Protein AF-A0A1J5P4X1-F1 (afdb_monomer)

InterPro domains:
  IPR056644 Domain of unknown function DUF7742 [PF24891] (3-69)

Foldseek 3Di:
DPDPLLVLLLVLLVLLCVQCVVCVVPVAGDPQSGRSDSVSSVVVVDDDDPDDPVDPVVVVSVVSNVVSVVVVCVVPVPPPVPPVVPD

Radius of gyration: 15.04 Å; Cα contacts (8 Å, |Δi|>4): 72; chains: 1; bounding box: 42×30×35 Å

Seco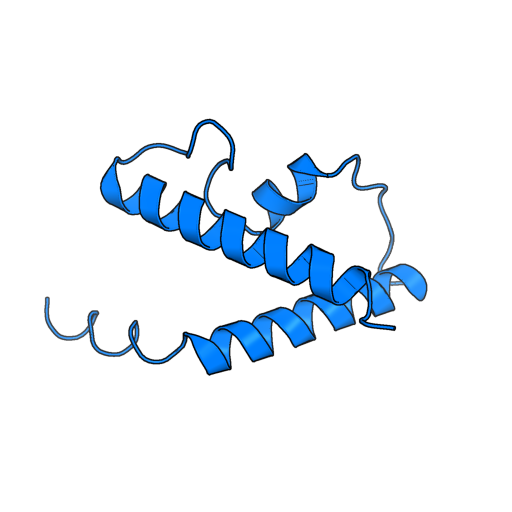ndary structure (DSSP, 8-state):
---HHHHHHHHHHHHHHHHHHHHHHHSS-BTTTBTS-HHHHHHTTS------TT-HHHHHHHHHHHHHHHHHHHHH-SSSTTTTT--

Sequence (87 aa):
MPDVRATAVWHMLENADVADRYRKRLGRPHPRLGNGSLMSAARHGGDLHGSFLSDLEYLRSVDVVIQMLIKWRIRFGTSDANTAAAR

pLDDT: mean 81.73, std 17.61, range [36.75, 95.94]

Structure (mmCIF, N/CA/C/O backbone):
data_AF-A0A1J5P4X1-F1
#
_entry.id   AF-A0A1J5P4X1-F1
#
loop_
_atom_site.group_PDB
_atom_site.id
_atom_site.type_symbol
_atom_site.label_atom_id
_atom_site.label_alt_id
_atom_site.label_comp_id
_atom_site.label_asym_id
_atom_site.label_entity_id
_atom_site.label_seq_id
_atom_site.pdbx_PDB_ins_code
_atom_site.Cartn_x
_atom_site.Cartn_y
_atom_site.Cartn_z
_atom_site.occupancy
_atom_site.B_iso_or_equiv
_atom_site.auth_seq_id
_atom_site.auth_comp_id
_atom_site.auth_asym_id
_atom_site.auth_atom_id
_atom_site.pdbx_PDB_model_num
ATOM 1 N N . MET A 1 1 ? 4.097 -16.953 -13.620 1.00 42.16 1 MET A N 1
ATOM 2 C CA . MET A 1 1 ? 4.124 -16.812 -12.148 1.00 42.16 1 MET A CA 1
ATOM 3 C C . MET A 1 1 ? 3.405 -15.527 -11.776 1.00 42.16 1 MET A C 1
ATOM 5 O O . MET A 1 1 ? 3.473 -14.608 -12.587 1.00 42.16 1 MET A O 1
ATOM 9 N N . PRO A 1 2 ? 2.696 -15.450 -10.636 1.00 57.56 2 PRO A N 1
ATOM 10 C CA . PRO A 1 2 ? 2.162 -14.181 -10.146 1.00 57.56 2 PRO A CA 1
ATOM 11 C C . PRO A 1 2 ? 3.288 -13.148 -10.052 1.00 57.56 2 PRO A C 1
ATOM 13 O O . PRO A 1 2 ? 4.403 -13.496 -9.663 1.00 57.56 2 PRO A O 1
ATOM 16 N N . ASP A 1 3 ? 3.013 -11.902 -10.431 1.00 82.75 3 ASP A N 1
ATOM 17 C CA . ASP A 1 3 ? 3.992 -10.823 -10.322 1.00 82.75 3 ASP A CA 1
ATOM 18 C C . ASP A 1 3 ? 4.322 -10.584 -8.836 1.00 82.75 3 ASP A C 1
ATOM 20 O O . ASP A 1 3 ? 3.459 -10.218 -8.026 1.00 82.75 3 ASP A O 1
ATOM 24 N N . VAL A 1 4 ? 5.581 -10.836 -8.466 1.00 86.50 4 VAL A N 1
ATOM 25 C CA . VAL A 1 4 ? 6.093 -10.690 -7.096 1.00 86.50 4 VAL A CA 1
ATOM 26 C C . VAL A 1 4 ? 5.903 -9.255 -6.599 1.00 86.50 4 VAL A C 1
ATOM 28 O O . VAL A 1 4 ? 5.562 -9.057 -5.431 1.00 86.50 4 VAL A O 1
ATOM 31 N N . ARG A 1 5 ? 6.036 -8.253 -7.483 1.00 88.44 5 ARG A N 1
ATOM 32 C CA . ARG A 1 5 ? 5.835 -6.841 -7.127 1.00 88.44 5 ARG A CA 1
ATOM 33 C C . ARG A 1 5 ? 4.375 -6.573 -6.786 1.00 88.44 5 ARG A C 1
ATOM 35 O O . ARG A 1 5 ? 4.093 -5.969 -5.756 1.00 88.44 5 ARG A O 1
ATOM 42 N N . ALA A 1 6 ? 3.446 -7.075 -7.598 1.00 91.62 6 ALA A N 1
ATOM 43 C CA . ALA A 1 6 ? 2.016 -6.906 -7.348 1.00 91.62 6 ALA A CA 1
ATOM 44 C C . ALA A 1 6 ? 1.595 -7.528 -6.006 1.00 91.62 6 ALA A C 1
ATOM 46 O O . ALA A 1 6 ? 0.849 -6.915 -5.243 1.00 91.62 6 ALA A O 1
ATOM 47 N N . THR A 1 7 ? 2.128 -8.711 -5.687 1.00 92.00 7 THR A N 1
ATOM 48 C CA . THR A 1 7 ? 1.864 -9.393 -4.409 1.00 92.00 7 THR A CA 1
ATOM 49 C C . THR A 1 7 ? 2.403 -8.589 -3.223 1.00 92.00 7 THR A C 1
ATOM 51 O O . THR A 1 7 ? 1.699 -8.394 -2.234 1.00 92.00 7 THR A O 1
ATOM 54 N N . ALA A 1 8 ? 3.627 -8.060 -3.332 1.00 91.31 8 ALA A N 1
ATOM 55 C CA . ALA A 1 8 ? 4.216 -7.223 -2.290 1.00 91.31 8 ALA A CA 1
ATO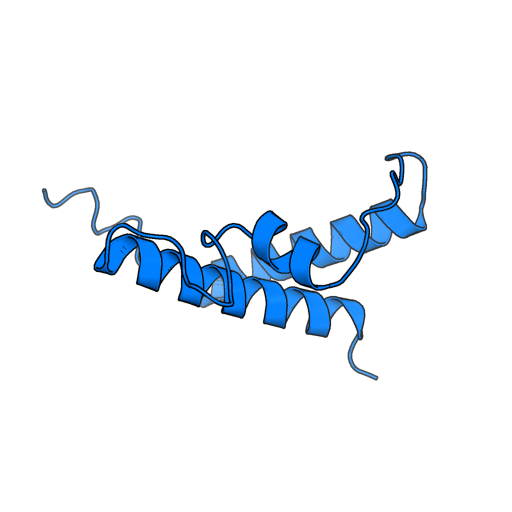M 56 C C . ALA A 1 8 ? 3.394 -5.948 -2.044 1.00 91.31 8 ALA A C 1
ATOM 58 O O . ALA A 1 8 ? 3.089 -5.620 -0.897 1.00 91.31 8 ALA A O 1
ATOM 59 N N . VAL A 1 9 ? 2.975 -5.261 -3.112 1.00 93.62 9 VAL A N 1
ATOM 60 C CA . VAL A 1 9 ? 2.131 -4.062 -3.004 1.00 93.62 9 VAL A CA 1
ATOM 61 C C . VAL A 1 9 ? 0.777 -4.389 -2.373 1.00 93.62 9 VAL A C 1
ATOM 63 O O . VAL A 1 9 ? 0.297 -3.621 -1.541 1.00 93.62 9 VAL A O 1
ATOM 66 N N . TRP A 1 10 ? 0.173 -5.531 -2.711 1.00 93.81 10 TRP A N 1
ATOM 67 C CA . TRP A 1 10 ? -1.089 -5.953 -2.104 1.00 93.81 10 TRP A CA 1
ATOM 68 C C . TRP A 1 10 ? -0.976 -6.087 -0.579 1.00 93.81 10 TRP A C 1
ATOM 70 O O . TRP A 1 10 ? -1.777 -5.499 0.147 1.00 93.81 10 TRP A O 1
ATOM 80 N N . HIS A 1 11 ? 0.072 -6.749 -0.080 1.00 92.75 11 HIS A N 1
ATOM 81 C CA . HIS A 1 11 ? 0.317 -6.845 1.364 1.00 92.75 11 HIS A CA 1
ATOM 82 C C . HIS A 1 11 ? 0.571 -5.478 2.015 1.00 92.75 11 HIS A C 1
ATOM 84 O O . HIS A 1 11 ? 0.133 -5.235 3.140 1.00 92.75 11 HIS A O 1
ATOM 90 N N . MET A 1 12 ? 1.262 -4.560 1.329 1.00 93.25 12 MET A N 1
ATOM 91 C CA . MET A 1 12 ? 1.455 -3.198 1.842 1.00 93.25 12 MET A CA 1
ATOM 92 C C . MET A 1 12 ? 0.121 -2.454 1.991 1.00 93.25 12 MET A C 1
ATOM 94 O O . MET A 1 12 ? -0.071 -1.758 2.988 1.00 93.25 12 MET A O 1
ATOM 98 N N . LEU A 1 13 ? -0.808 -2.624 1.044 1.00 94.19 13 LEU A N 1
ATOM 99 C CA . LEU A 1 13 ? -2.150 -2.037 1.108 1.00 94.19 13 LEU A CA 1
ATOM 100 C C . LEU A 1 13 ? -2.979 -2.622 2.258 1.00 94.19 13 LEU A C 1
ATOM 102 O O .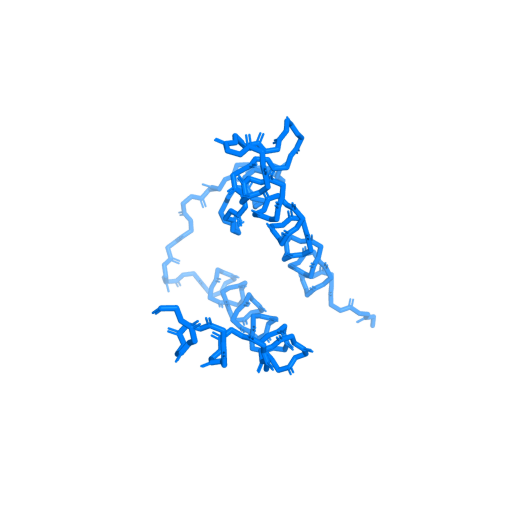 LEU A 1 13 ? -3.619 -1.867 2.986 1.00 94.19 13 LEU A O 1
ATOM 106 N N . GLU A 1 14 ? -2.933 -3.939 2.467 1.00 93.00 14 GLU A N 1
ATOM 107 C CA . GLU A 1 14 ? -3.620 -4.594 3.590 1.00 93.00 14 GLU A CA 1
ATOM 108 C C . GLU A 1 14 ? -3.076 -4.118 4.944 1.00 93.00 14 GLU A C 1
ATOM 110 O O . GLU A 1 14 ? -3.842 -3.749 5.836 1.00 93.00 14 GLU A O 1
ATOM 115 N N . ASN A 1 15 ? -1.752 -4.042 5.083 1.00 93.69 15 ASN A N 1
ATOM 116 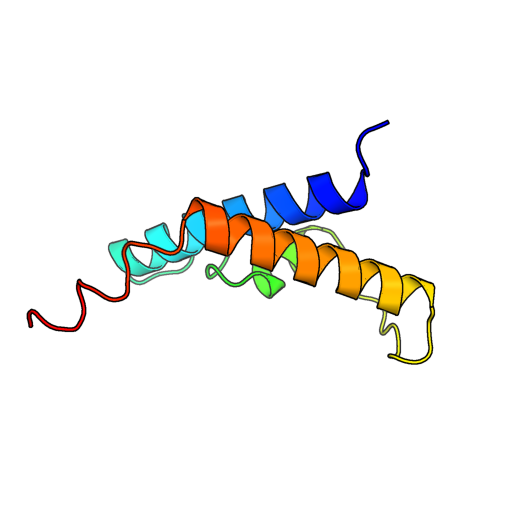C CA . ASN A 1 15 ? -1.106 -3.540 6.294 1.00 93.69 15 ASN A CA 1
ATOM 117 C C . ASN A 1 15 ? -1.456 -2.072 6.573 1.00 93.69 15 ASN A C 1
ATOM 119 O O . ASN A 1 15 ? -1.699 -1.702 7.726 1.00 93.69 15 ASN A O 1
ATOM 123 N N . ALA A 1 16 ? -1.499 -1.244 5.527 1.00 94.50 16 ALA A N 1
ATOM 124 C CA . ALA A 1 16 ? -1.902 0.152 5.628 1.00 94.50 16 ALA A CA 1
ATOM 125 C C . ALA A 1 16 ? -3.371 0.288 6.075 1.00 94.50 16 ALA A C 1
ATOM 127 O O . ALA A 1 16 ? -3.640 1.054 7.000 1.00 94.50 16 ALA A O 1
ATOM 128 N N . ASP A 1 17 ? -4.298 -0.497 5.512 1.00 94.38 17 ASP A N 1
ATOM 129 C CA . ASP A 1 17 ? -5.717 -0.486 5.915 1.00 94.38 17 ASP A CA 1
ATOM 130 C C . ASP A 1 17 ? -5.899 -0.872 7.391 1.00 94.38 17 ASP A C 1
ATOM 132 O O . ASP A 1 17 ? -6.567 -0.169 8.155 1.00 94.38 17 ASP A O 1
ATOM 136 N N . VAL A 1 18 ? -5.247 -1.954 7.833 1.00 94.75 18 VAL A N 1
ATOM 137 C CA . VAL A 1 18 ? -5.310 -2.409 9.232 1.00 94.75 18 VAL A CA 1
ATOM 138 C C . VAL A 1 18 ? -4.771 -1.338 10.182 1.00 94.75 18 VAL A C 1
ATOM 140 O O . VAL A 1 18 ? -5.398 -1.036 11.204 1.00 94.75 18 VAL A O 1
ATOM 143 N N . ALA A 1 19 ? -3.628 -0.737 9.852 1.00 94.81 19 ALA A N 1
ATOM 144 C CA . ALA A 1 19 ? -3.028 0.310 10.667 1.00 94.81 19 ALA A CA 1
ATOM 145 C C . ALA A 1 19 ? -3.879 1.588 10.708 1.00 94.81 19 ALA A C 1
ATOM 147 O O . ALA A 1 19 ? -4.015 2.192 11.775 1.00 94.81 19 ALA A O 1
ATOM 148 N N . ASP A 1 20 ? -4.496 1.980 9.591 1.00 94.25 20 ASP A N 1
ATOM 149 C CA . ASP A 1 20 ? -5.386 3.140 9.547 1.00 94.25 20 ASP A CA 1
ATOM 150 C C . ASP A 1 20 ? -6.657 2.907 10.373 1.00 94.25 20 ASP A C 1
ATOM 152 O O . ASP A 1 20 ? -7.049 3.766 11.165 1.00 94.25 20 ASP A O 1
ATOM 156 N N . ARG A 1 21 ? -7.259 1.714 10.291 1.00 94.44 21 ARG A N 1
ATOM 157 C CA . ARG A 1 21 ? -8.407 1.330 11.131 1.00 94.44 21 ARG A CA 1
ATOM 158 C C . ARG A 1 21 ? -8.058 1.309 12.614 1.00 94.44 21 ARG A C 1
ATOM 160 O O . ARG A 1 21 ? -8.833 1.816 13.427 1.00 94.44 21 ARG A O 1
ATOM 167 N N . TYR A 1 22 ? -6.891 0.773 12.977 1.00 95.94 22 TYR A N 1
ATOM 168 C CA . TYR A 1 22 ? -6.393 0.811 14.354 1.00 95.94 22 TYR A CA 1
ATOM 169 C C . TYR A 1 22 ? -6.247 2.255 14.843 1.00 95.94 22 TYR A C 1
ATOM 171 O O . TYR A 1 22 ? -6.757 2.601 15.911 1.00 95.94 22 TYR A O 1
ATOM 179 N N . ARG A 1 23 ? -5.617 3.118 14.036 1.00 95.25 23 ARG A N 1
ATOM 180 C CA . ARG A 1 23 ? -5.421 4.537 14.351 1.00 95.25 23 ARG A CA 1
ATOM 181 C C . ARG A 1 23 ? -6.746 5.278 14.503 1.00 95.25 23 ARG A C 1
ATOM 183 O O . ARG A 1 23 ? -6.910 6.005 15.477 1.00 95.25 23 ARG A O 1
ATOM 190 N N . LYS A 1 24 ? -7.701 5.066 13.593 1.00 93.56 24 LYS A N 1
ATOM 191 C CA . LYS A 1 24 ? -9.057 5.638 13.666 1.00 93.56 24 LYS A CA 1
ATOM 192 C C . LYS A 1 24 ? -9.800 5.200 14.930 1.00 93.56 24 LYS A C 1
ATOM 194 O O . LYS A 1 24 ? -10.533 5.997 15.502 1.00 93.56 24 LYS A O 1
ATOM 199 N N . ARG A 1 25 ? -9.604 3.955 15.381 1.00 95.62 25 ARG A N 1
ATOM 200 C CA . ARG A 1 25 ? -10.282 3.400 16.563 1.00 95.62 25 ARG A CA 1
ATOM 201 C C . ARG A 1 25 ? -9.649 3.818 17.892 1.00 95.62 25 ARG A C 1
ATOM 203 O O . ARG A 1 25 ? -10.374 4.022 18.857 1.00 95.62 25 ARG A O 1
ATOM 210 N N . LEU A 1 26 ? -8.321 3.875 17.967 1.00 95.31 26 LEU A N 1
ATOM 211 C CA . LEU A 1 26 ? -7.580 4.024 19.230 1.00 95.31 26 LEU A CA 1
ATOM 212 C C . LEU A 1 26 ? -6.824 5.352 19.350 1.00 95.31 26 LEU A C 1
ATOM 214 O O . LEU A 1 26 ? -6.168 5.588 20.361 1.00 95.31 26 LEU A O 1
ATOM 218 N N . GLY A 1 27 ? -6.871 6.201 18.321 1.00 94.19 27 GLY A N 1
ATOM 219 C CA . GLY A 1 27 ? -6.243 7.524 18.315 1.00 94.19 27 GLY A CA 1
ATOM 220 C C . GLY A 1 27 ? -4.713 7.517 18.237 1.00 94.19 27 GLY A C 1
ATOM 221 O O . GLY A 1 27 ? -4.101 8.576 18.331 1.00 94.19 27 GLY A O 1
ATOM 222 N N . ARG A 1 28 ? -4.073 6.353 18.054 1.00 94.44 28 ARG A N 1
ATOM 223 C CA . ARG A 1 28 ? -2.606 6.209 18.007 1.00 94.44 28 ARG A CA 1
ATOM 224 C C . ARG A 1 28 ? -2.142 5.251 16.898 1.00 94.44 28 ARG A C 1
ATOM 226 O O . ARG A 1 28 ? -2.912 4.364 16.534 1.00 94.44 28 ARG A O 1
ATOM 233 N N . PRO A 1 29 ? -0.911 5.391 16.364 1.00 92.75 29 PRO A N 1
ATOM 234 C CA . PRO A 1 29 ? -0.374 4.485 15.343 1.00 92.75 29 PRO A CA 1
ATOM 235 C C . PRO A 1 29 ? -0.335 3.018 15.796 1.00 92.75 29 PRO A C 1
ATOM 237 O O . PRO A 1 29 ? -0.167 2.728 16.982 1.00 92.75 29 PRO A O 1
ATOM 240 N N . HIS A 1 30 ? -0.455 2.088 14.846 1.00 94.44 30 HIS A N 1
ATOM 241 C CA . HIS A 1 30 ? -0.321 0.661 15.115 1.00 94.44 30 HIS A CA 1
ATOM 242 C C . HIS A 1 30 ? 1.142 0.320 15.451 1.00 94.44 30 HIS A C 1
ATOM 244 O O . HIS A 1 30 ? 2.029 0.641 14.656 1.00 94.44 30 HIS A O 1
ATOM 250 N N . PRO A 1 31 ? 1.423 -0.395 16.557 1.00 91.00 31 PRO A N 1
ATOM 251 C CA . PRO A 1 31 ? 2.790 -0.593 17.055 1.00 91.00 31 PRO A CA 1
ATOM 252 C C . PRO A 1 31 ? 3.716 -1.338 16.084 1.00 91.00 31 PRO A C 1
ATOM 254 O O . PRO A 1 31 ? 4.925 -1.170 16.151 1.00 91.00 31 PRO A O 1
ATOM 257 N N . ARG A 1 32 ? 3.161 -2.160 15.182 1.00 90.25 32 ARG A N 1
ATOM 258 C CA . ARG A 1 32 ? 3.933 -2.954 14.203 1.00 90.25 32 ARG A CA 1
ATOM 259 C C . ARG A 1 32 ? 3.778 -2.528 12.745 1.00 90.25 32 ARG A C 1
ATOM 261 O O . ARG A 1 32 ? 4.539 -2.985 11.909 1.00 90.25 32 ARG A O 1
ATOM 268 N N . LEU A 1 33 ? 2.738 -1.757 12.434 1.00 89.56 33 LEU A N 1
ATOM 269 C CA . LEU A 1 33 ? 2.339 -1.450 11.049 1.00 89.56 33 LEU A CA 1
ATOM 270 C C . LEU A 1 33 ? 2.386 0.063 10.770 1.00 89.56 33 LEU A C 1
ATOM 272 O O . LEU A 1 33 ? 2.199 0.512 9.641 1.00 89.56 33 LEU A O 1
ATOM 276 N N . GLY A 1 34 ? 2.653 0.865 11.803 1.00 89.56 34 GLY A N 1
ATOM 277 C CA . GLY A 1 34 ? 2.798 2.306 11.713 1.00 89.56 34 GLY A CA 1
ATOM 278 C C . GLY A 1 34 ? 1.466 3.042 11.611 1.00 89.56 34 GLY A C 1
ATOM 279 O O . GLY A 1 34 ? 0.489 2.709 12.280 1.00 89.56 34 GLY A O 1
ATOM 280 N N . ASN A 1 35 ? 1.444 4.119 10.830 1.00 90.56 35 ASN A N 1
ATOM 281 C CA . ASN A 1 35 ? 0.378 5.125 10.886 1.00 90.56 35 ASN A CA 1
ATOM 282 C C . ASN A 1 35 ? -0.786 4.910 9.900 1.00 90.56 35 ASN A C 1
ATOM 284 O O . ASN A 1 35 ? -1.702 5.729 9.878 1.00 90.56 35 ASN A O 1
ATOM 288 N N . GLY A 1 36 ? -0.757 3.843 9.097 1.00 90.12 36 GLY A N 1
ATOM 289 C CA . GLY A 1 36 ? -1.788 3.561 8.091 1.00 90.12 36 GLY A CA 1
ATOM 290 C C . GLY A 1 36 ? -1.535 4.151 6.706 1.00 90.12 36 GLY A C 1
ATOM 291 O O . GLY A 1 36 ? -2.331 3.941 5.800 1.00 90.12 36 GLY A O 1
ATOM 292 N N . SER A 1 37 ? -0.423 4.860 6.498 1.00 91.62 37 SER A N 1
ATOM 293 C CA . SER A 1 37 ? -0.019 5.272 5.151 1.00 91.62 37 SER A CA 1
ATOM 294 C C . SER A 1 37 ? 0.702 4.146 4.409 1.00 91.62 37 SER A C 1
ATOM 296 O O . SER A 1 37 ? 1.486 3.396 4.996 1.00 91.62 37 SER A O 1
ATOM 298 N N . LEU A 1 38 ? 0.517 4.093 3.087 1.00 90.12 38 LEU A N 1
ATOM 299 C CA . LEU A 1 38 ? 1.260 3.174 2.221 1.00 90.12 38 LEU A CA 1
ATOM 300 C C . LEU A 1 38 ? 2.779 3.397 2.327 1.00 90.12 38 LEU A C 1
ATOM 302 O O . LEU A 1 38 ? 3.545 2.441 2.341 1.00 90.12 38 LEU A O 1
ATOM 306 N N . MET A 1 39 ? 3.213 4.650 2.493 1.00 88.38 39 MET A N 1
ATOM 307 C CA . MET A 1 39 ? 4.621 5.000 2.709 1.00 88.38 39 MET A CA 1
ATOM 308 C C . MET A 1 39 ? 5.178 4.399 4.008 1.00 88.38 39 MET A C 1
ATOM 310 O O . MET A 1 39 ? 6.289 3.873 4.021 1.00 88.38 39 MET A O 1
ATOM 314 N N . SER A 1 40 ? 4.404 4.435 5.099 1.00 89.12 40 SER A N 1
ATOM 315 C CA . SER A 1 40 ? 4.773 3.763 6.351 1.00 89.12 40 SER A CA 1
ATOM 316 C C . SER A 1 40 ? 4.902 2.253 6.151 1.00 89.12 40 SER A C 1
ATOM 318 O O . SER A 1 40 ? 5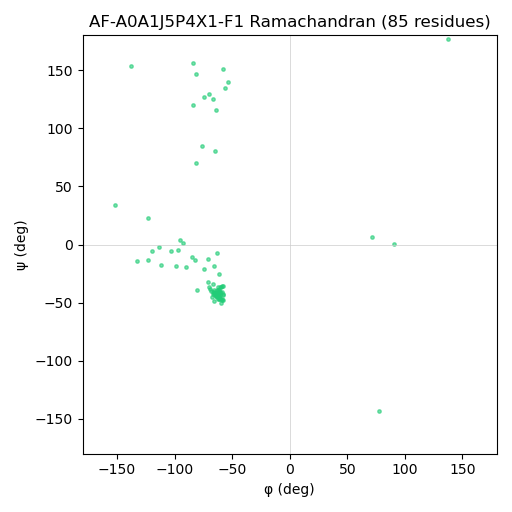.863 1.668 6.642 1.00 89.12 40 SER A O 1
ATOM 320 N N . ALA A 1 41 ? 3.983 1.624 5.411 1.00 89.06 41 ALA A N 1
ATOM 321 C CA . ALA A 1 41 ? 4.052 0.194 5.105 1.00 89.06 41 ALA A CA 1
ATOM 322 C C . ALA A 1 41 ? 5.270 -0.163 4.228 1.00 89.06 41 ALA A C 1
ATOM 324 O O . ALA A 1 41 ? 5.958 -1.140 4.511 1.00 89.06 41 ALA A O 1
ATOM 325 N N . ALA A 1 42 ? 5.587 0.654 3.220 1.00 85.69 42 ALA A N 1
ATOM 326 C CA . ALA A 1 42 ? 6.727 0.441 2.328 1.00 85.69 42 ALA A CA 1
ATOM 327 C C . ALA A 1 42 ? 8.078 0.552 3.055 1.00 85.69 42 ALA A C 1
ATOM 329 O O . ALA A 1 42 ? 8.966 -0.269 2.841 1.00 85.69 42 ALA A O 1
ATOM 330 N N . ARG A 1 43 ? 8.222 1.520 3.973 1.00 79.56 43 ARG A N 1
ATOM 331 C CA . ARG A 1 43 ? 9.459 1.730 4.750 1.00 79.56 43 ARG A CA 1
ATOM 332 C C . ARG A 1 43 ? 9.800 0.597 5.719 1.00 79.56 43 ARG A C 1
ATOM 334 O O . ARG A 1 43 ? 10.949 0.488 6.124 1.00 79.56 43 ARG A O 1
ATOM 341 N N . HIS A 1 44 ? 8.841 -0.259 6.076 1.00 70.56 44 HIS A N 1
ATOM 342 C CA . HIS A 1 44 ? 9.140 -1.465 6.859 1.00 70.56 44 HIS A CA 1
ATOM 343 C C . HIS A 1 44 ? 9.898 -2.528 6.036 1.00 70.56 44 HIS A C 1
ATOM 345 O O . HIS A 1 44 ? 10.408 -3.481 6.619 1.00 70.56 44 HIS A O 1
ATOM 351 N N . GLY A 1 45 ? 9.970 -2.385 4.705 1.00 64.19 45 GLY A N 1
ATOM 352 C CA . GLY A 1 45 ? 10.586 -3.354 3.793 1.00 64.19 45 GLY A CA 1
ATOM 353 C C . GLY A 1 45 ? 12.035 -3.070 3.377 1.00 64.19 45 GLY A C 1
ATOM 354 O O . GLY A 1 45 ? 12.608 -3.903 2.682 1.00 64.19 45 GLY A O 1
ATOM 355 N N . GLY A 1 46 ? 12.629 -1.937 3.770 1.00 64.75 46 GLY A N 1
ATOM 356 C CA . GLY A 1 46 ? 14.017 -1.586 3.440 1.00 64.75 46 GLY A CA 1
ATOM 357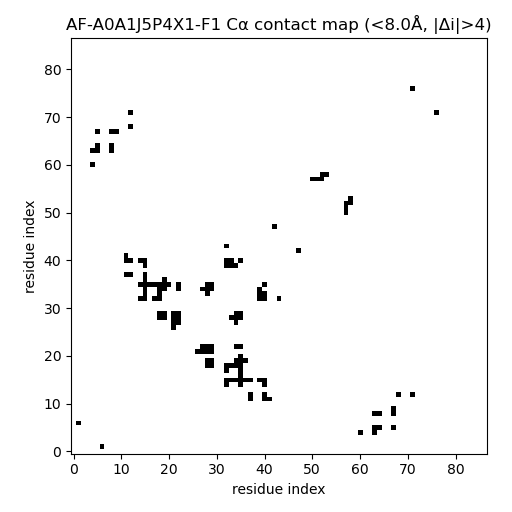 C C . GLY A 1 46 ? 14.216 -0.123 3.036 1.00 64.75 46 GLY A C 1
ATOM 358 O O . GLY A 1 46 ? 13.258 0.653 2.961 1.00 64.75 46 GLY A O 1
ATOM 359 N N . ASP A 1 47 ? 15.476 0.246 2.787 1.00 61.28 47 ASP A N 1
ATOM 360 C CA . ASP A 1 47 ? 15.858 1.602 2.394 1.00 61.28 47 ASP A CA 1
ATOM 361 C C . ASP A 1 47 ? 15.318 1.962 1.007 1.00 61.28 47 ASP A C 1
ATOM 363 O O . ASP A 1 47 ? 15.562 1.293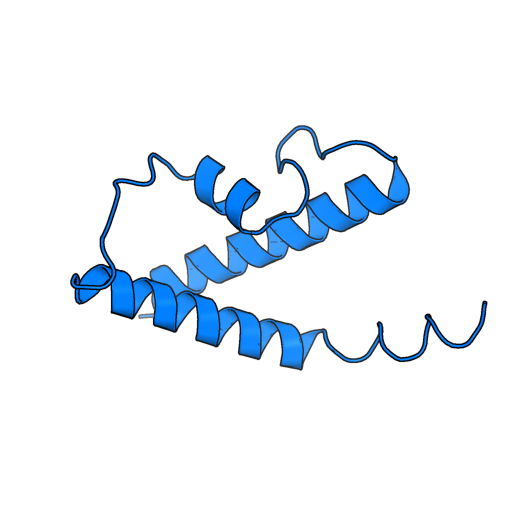 0.001 1.00 61.28 47 ASP A O 1
ATOM 367 N N . LEU A 1 48 ? 14.596 3.079 0.962 1.00 61.56 48 LEU A N 1
ATOM 368 C CA . LEU A 1 48 ? 14.174 3.722 -0.272 1.00 61.56 48 LEU A CA 1
ATOM 369 C C . LEU A 1 48 ? 15.389 4.449 -0.850 1.00 61.56 48 LEU A C 1
ATOM 371 O O . LEU A 1 48 ? 15.586 5.638 -0.597 1.00 61.56 48 LEU A O 1
ATOM 375 N N . HIS A 1 49 ? 16.228 3.741 -1.605 1.00 59.06 49 HIS A N 1
ATOM 376 C CA . HIS A 1 49 ? 17.214 4.420 -2.438 1.00 59.06 49 HIS A CA 1
ATOM 377 C C . HIS A 1 49 ? 16.477 5.390 -3.365 1.00 59.06 49 HIS A C 1
ATOM 379 O O . HIS A 1 49 ? 15.425 5.059 -3.913 1.00 59.06 49 HIS A O 1
ATOM 385 N N . GLY A 1 50 ? 16.998 6.614 -3.473 1.00 56.44 50 GLY A N 1
ATOM 386 C CA . GLY A 1 50 ? 16.413 7.692 -4.264 1.00 56.44 50 GLY A CA 1
ATOM 387 C C . GLY A 1 50 ? 16.419 7.355 -5.750 1.00 56.44 50 GLY A C 1
ATOM 388 O O . GLY A 1 50 ? 17.297 7.790 -6.486 1.00 56.44 50 GLY A O 1
ATOM 389 N N . SER A 1 51 ? 15.447 6.563 -6.185 1.00 68.62 51 SER A N 1
ATOM 390 C CA . SER A 1 51 ? 15.180 6.333 -7.592 1.00 68.62 51 SER A CA 1
ATOM 391 C C . SER A 1 51 ? 14.500 7.568 -8.173 1.00 68.62 51 SER A C 1
ATOM 393 O O . SER A 1 51 ? 13.502 8.061 -7.644 1.00 68.62 51 SER A O 1
ATOM 3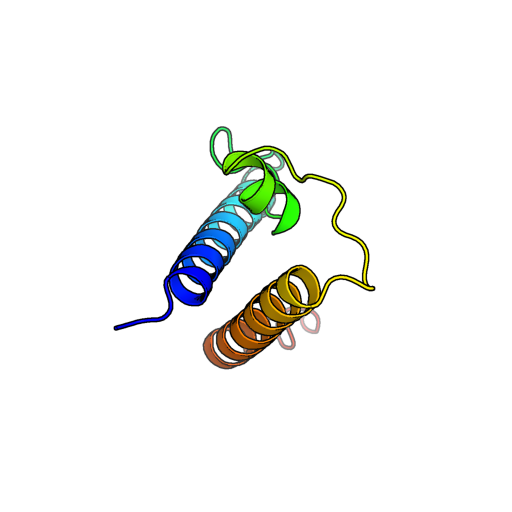95 N N . PHE A 1 52 ? 15.066 8.091 -9.256 1.00 73.12 52 PHE A N 1
ATOM 396 C CA . PHE A 1 52 ? 14.513 9.233 -9.973 1.00 73.12 52 PHE A CA 1
ATOM 397 C C . PHE A 1 52 ? 13.433 8.785 -10.962 1.00 73.12 52 PHE A C 1
ATOM 399 O O . PHE A 1 52 ? 13.450 7.664 -11.462 1.00 73.12 52 PHE A O 1
ATOM 406 N N . LEU A 1 53 ? 12.529 9.700 -11.320 1.00 76.75 53 LEU A N 1
ATOM 407 C CA . LEU A 1 53 ? 11.492 9.471 -12.339 1.00 76.75 53 LEU A CA 1
ATOM 408 C C . LEU A 1 53 ? 12.044 9.211 -13.754 1.00 76.75 53 LEU A C 1
ATOM 410 O O . LEU A 1 53 ? 11.278 8.877 -14.649 1.00 76.75 53 LEU A O 1
ATOM 414 N N . SER A 1 54 ? 13.351 9.363 -13.969 1.00 84.00 54 SER A N 1
ATOM 415 C CA . SER A 1 54 ? 14.033 8.977 -15.207 1.00 84.00 54 SER A CA 1
ATOM 416 C C . 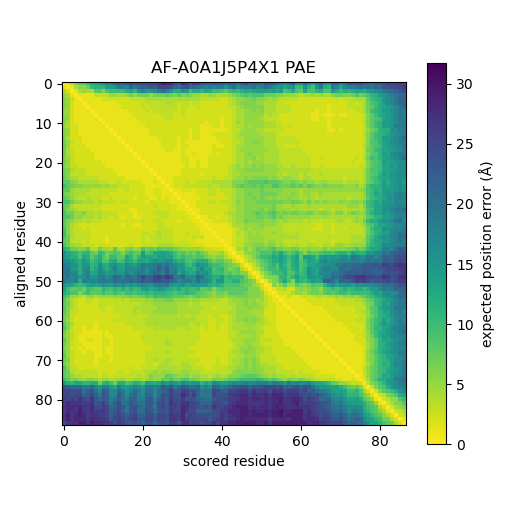SER A 1 54 ? 14.380 7.484 -15.277 1.00 84.00 54 SER A C 1
ATOM 418 O O . SER A 1 54 ? 14.727 6.999 -16.352 1.00 84.00 54 SER A O 1
ATOM 420 N N . ASP A 1 55 ? 14.301 6.750 -14.163 1.00 88.75 55 ASP A N 1
ATOM 421 C CA . ASP A 1 55 ? 14.602 5.320 -14.102 1.00 88.75 55 ASP A CA 1
ATOM 422 C C . ASP A 1 55 ? 13.378 4.487 -14.519 1.00 88.75 55 ASP A C 1
ATOM 424 O O . ASP A 1 55 ? 12.318 4.526 -13.889 1.00 88.75 55 ASP A O 1
ATOM 428 N N . LEU A 1 56 ? 13.530 3.692 -15.582 1.00 87.06 56 LEU A N 1
ATOM 429 C CA . LEU A 1 56 ? 12.474 2.826 -16.101 1.00 87.06 56 LEU A CA 1
ATOM 430 C C . LEU A 1 56 ? 12.007 1.777 -15.078 1.00 87.06 56 LEU A C 1
ATOM 432 O O . LEU A 1 56 ? 10.815 1.472 -15.022 1.00 87.06 56 LEU A O 1
ATOM 436 N N . GLU A 1 57 ? 12.904 1.221 -14.263 1.00 85.81 57 GLU A N 1
ATOM 437 C CA . GLU A 1 57 ? 12.535 0.220 -13.254 1.00 85.81 57 GLU A CA 1
ATOM 438 C C . GLU A 1 57 ? 11.753 0.839 -12.095 1.00 85.81 57 GLU A C 1
ATOM 440 O O . GLU A 1 57 ? 10.826 0.221 -11.553 1.00 85.81 57 GLU A O 1
ATOM 445 N N . TYR A 1 58 ? 12.061 2.093 -11.772 1.00 85.62 58 TYR A N 1
ATOM 446 C CA . TYR A 1 58 ? 11.263 2.884 -10.848 1.00 85.62 58 TYR A CA 1
ATOM 447 C C . TYR A 1 58 ? 9.876 3.177 -11.417 1.00 85.62 58 TYR A C 1
ATOM 449 O O . TYR A 1 58 ? 8.879 2.899 -10.750 1.00 85.62 58 TYR A O 1
ATOM 457 N N . LEU A 1 59 ? 9.789 3.637 -12.670 1.00 89.75 59 LEU A N 1
ATOM 458 C CA . LEU A 1 59 ? 8.508 3.892 -13.336 1.00 89.75 59 LEU A CA 1
ATOM 459 C C . LEU A 1 59 ? 7.635 2.632 -13.414 1.00 89.75 59 LEU A C 1
ATOM 461 O O . LEU A 1 59 ? 6.442 2.699 -13.128 1.00 89.75 59 LEU A O 1
ATOM 465 N N . ARG A 1 60 ? 8.225 1.467 -13.708 1.00 89.88 60 ARG A N 1
ATOM 466 C CA . ARG A 1 60 ? 7.526 0.169 -13.667 1.00 89.88 60 ARG A CA 1
ATOM 467 C C . ARG A 1 60 ? 7.008 -0.165 -12.270 1.00 89.88 60 ARG A C 1
ATOM 469 O O . ARG A 1 60 ? 5.911 -0.692 -12.126 1.00 89.88 60 ARG A O 1
ATOM 476 N N . SER A 1 61 ? 7.777 0.144 -11.230 1.00 88.06 61 SER A N 1
ATOM 477 C CA . SER A 1 61 ? 7.346 -0.078 -9.845 1.00 88.06 61 SER A CA 1
ATOM 478 C C . SER A 1 61 ? 6.195 0.854 -9.454 1.00 88.06 61 SER A C 1
ATOM 480 O O . SER A 1 61 ? 5.237 0.411 -8.822 1.00 88.06 61 SER A O 1
ATOM 482 N N . VAL A 1 62 ? 6.247 2.119 -9.881 1.00 90.06 62 VAL A N 1
ATOM 483 C CA . VAL A 1 62 ? 5.156 3.087 -9.703 1.00 90.06 62 VAL A CA 1
ATOM 484 C C . VAL A 1 62 ? 3.889 2.630 -10.431 1.00 90.06 62 VAL A C 1
ATOM 486 O O . VAL A 1 62 ? 2.812 2.670 -9.838 1.00 90.06 62 VAL A O 1
ATOM 489 N N . ASP A 1 63 ? 4.003 2.134 -11.665 1.00 93.69 63 ASP A N 1
ATOM 490 C CA . ASP A 1 63 ? 2.874 1.587 -12.428 1.00 93.69 63 ASP A CA 1
ATOM 491 C C . ASP A 1 63 ? 2.191 0.428 -11.682 1.00 93.69 63 ASP A C 1
ATOM 493 O O . ASP A 1 63 ? 0.978 0.454 -11.465 1.00 93.69 63 ASP A O 1
ATOM 497 N N . VAL A 1 64 ? 2.963 -0.533 -11.160 1.00 93.69 64 VAL A N 1
ATOM 498 C CA . VAL A 1 64 ? 2.412 -1.629 -10.343 1.00 93.69 64 VAL A CA 1
ATOM 499 C C . VAL A 1 64 ? 1.671 -1.093 -9.113 1.00 93.69 64 VAL A C 1
ATOM 501 O O . VAL A 1 64 ? 0.571 -1.562 -8.806 1.00 93.69 64 VAL A O 1
ATOM 504 N N . VAL A 1 65 ? 2.229 -0.093 -8.422 1.00 93.31 65 VAL A N 1
ATOM 505 C CA . VAL A 1 65 ? 1.579 0.532 -7.258 1.00 93.31 65 VAL A CA 1
ATOM 506 C C . VAL A 1 65 ? 0.246 1.172 -7.641 1.00 93.31 65 VAL A C 1
ATOM 508 O O . VAL A 1 65 ? -0.765 0.928 -6.977 1.00 93.31 65 VAL A O 1
ATOM 511 N N . ILE A 1 66 ? 0.218 1.944 -8.728 1.00 95.25 66 ILE A N 1
ATOM 512 C CA . ILE A 1 66 ? -0.995 2.603 -9.225 1.00 95.25 66 ILE A CA 1
ATOM 513 C C . ILE A 1 66 ? -2.047 1.562 -9.623 1.00 95.25 66 ILE A C 1
ATOM 515 O O . ILE A 1 66 ? -3.198 1.658 -9.192 1.00 95.25 66 ILE A O 1
ATOM 519 N N . GLN A 1 67 ? -1.667 0.527 -10.376 1.00 95.56 67 GLN A N 1
ATOM 520 C CA . GLN A 1 67 ? -2.590 -0.534 -10.780 1.00 95.56 67 GLN A CA 1
ATOM 521 C C . GLN A 1 67 ? -3.189 -1.271 -9.577 1.00 95.56 67 GLN A C 1
ATOM 523 O O . GLN A 1 67 ? -4.388 -1.568 -9.567 1.00 95.56 67 GLN A O 1
ATOM 528 N N . MET A 1 68 ? -2.393 -1.561 -8.544 1.00 95.12 68 MET A N 1
ATOM 529 C CA . MET A 1 68 ? -2.910 -2.212 -7.337 1.00 95.12 68 MET A CA 1
ATOM 530 C C . MET A 1 68 ? -3.826 -1.290 -6.531 1.00 95.12 68 MET A C 1
ATOM 532 O O . MET A 1 68 ? -4.853 -1.755 -6.040 1.00 95.12 68 MET A O 1
ATOM 536 N N . LEU A 1 69 ? -3.521 0.008 -6.442 1.00 93.56 69 LEU A N 1
ATOM 537 C CA . LEU A 1 69 ? -4.407 0.993 -5.815 1.00 93.56 69 LEU A CA 1
ATOM 538 C C . LEU A 1 69 ? -5.758 1.073 -6.530 1.00 93.56 69 LEU A C 1
ATOM 540 O O . LEU A 1 69 ? -6.794 1.078 -5.867 1.00 93.56 69 LEU A O 1
ATOM 544 N N . ILE A 1 70 ? -5.764 1.072 -7.865 1.00 95.19 70 ILE A N 1
ATOM 545 C CA . ILE A 1 70 ? -6.999 1.037 -8.660 1.00 95.19 70 ILE A CA 1
ATOM 546 C C . ILE A 1 70 ? -7.797 -0.230 -8.334 1.00 95.19 70 ILE A C 1
ATOM 548 O O . ILE A 1 70 ? -8.972 -0.137 -7.983 1.00 95.19 70 ILE A O 1
ATOM 552 N N . LYS A 1 71 ? -7.163 -1.410 -8.371 1.00 94.31 71 LYS A N 1
ATOM 553 C CA . LYS A 1 71 ? -7.822 -2.684 -8.026 1.00 94.31 71 LYS A CA 1
ATOM 554 C C . LYS A 1 71 ? -8.385 -2.677 -6.606 1.00 94.31 71 LYS A C 1
ATOM 556 O O . LYS A 1 71 ? -9.510 -3.119 -6.386 1.00 94.31 71 LYS A O 1
ATOM 561 N N . TRP A 1 72 ? -7.626 -2.153 -5.648 1.00 92.31 72 TRP A N 1
ATOM 562 C CA . TRP A 1 72 ? -8.052 -2.037 -4.257 1.00 92.31 72 TRP A CA 1
ATOM 563 C C . TRP A 1 72 ? -9.251 -1.090 -4.113 1.00 92.31 72 TRP A C 1
ATOM 565 O O . TRP A 1 72 ? -10.233 -1.436 -3.459 1.00 92.31 72 TRP A O 1
ATOM 575 N N . ARG A 1 73 ? -9.235 0.065 -4.791 1.00 90.56 73 ARG A N 1
ATOM 576 C CA . ARG A 1 73 ? -10.365 1.007 -4.804 1.00 90.56 73 ARG A CA 1
ATOM 577 C C . ARG A 1 73 ? -11.594 0.440 -5.501 1.00 90.56 73 ARG A C 1
ATOM 579 O O . ARG A 1 73 ? -12.688 0.720 -5.043 1.00 90.56 73 ARG A O 1
ATOM 586 N N . ILE A 1 74 ? -11.454 -0.380 -6.536 1.00 93.25 74 ILE A N 1
ATOM 587 C CA . ILE A 1 74 ? -12.603 -1.084 -7.126 1.00 93.25 74 ILE A CA 1
ATOM 588 C C . ILE A 1 74 ? -13.174 -2.104 -6.131 1.00 93.25 74 ILE A C 1
ATOM 590 O O . ILE A 1 74 ? -14.386 -2.213 -5.984 1.00 93.25 74 ILE A O 1
ATOM 594 N N . ARG A 1 75 ? -12.307 -2.830 -5.414 1.00 89.69 75 ARG A N 1
ATOM 595 C CA . ARG A 1 75 ? -12.718 -3.865 -4.455 1.00 89.69 75 ARG A CA 1
ATOM 596 C C . ARG A 1 75 ? -13.391 -3.309 -3.196 1.00 89.69 75 ARG A C 1
ATOM 598 O O . ARG A 1 75 ? -14.286 -3.959 -2.666 1.00 89.69 75 ARG A O 1
ATOM 605 N N . PHE A 1 76 ? -12.939 -2.159 -2.695 1.00 85.06 76 PHE A N 1
ATOM 606 C CA . PHE A 1 76 ? -13.357 -1.620 -1.391 1.00 85.06 76 PHE A CA 1
ATOM 607 C C . PHE A 1 76 ? -13.972 -0.213 -1.454 1.00 85.06 76 PHE A C 1
ATOM 609 O O . PHE A 1 76 ? -14.582 0.252 -0.492 1.00 85.06 76 PHE A O 1
ATOM 616 N N . GLY A 1 77 ? -13.828 0.493 -2.573 1.00 68.56 77 GLY A N 1
ATOM 617 C CA . GLY A 1 77 ? -14.334 1.846 -2.780 1.00 68.56 77 GLY A CA 1
ATOM 618 C C . GLY A 1 77 ? -15.811 1.859 -3.151 1.00 68.56 77 GLY A C 1
ATOM 619 O O . GLY A 1 77 ? -16.175 2.194 -4.273 1.00 68.56 77 GLY A O 1
ATOM 620 N N . THR A 1 78 ? -16.674 1.528 -2.191 1.00 54.31 78 THR A N 1
ATOM 621 C CA . THR A 1 78 ? -18.114 1.851 -2.241 1.00 54.31 78 THR A CA 1
ATOM 622 C C . THR A 1 78 ? -18.722 2.005 -0.837 1.00 54.31 78 THR A C 1
ATOM 624 O O . THR A 1 78 ? -19.872 1.648 -0.607 1.00 54.31 78 THR A O 1
ATOM 627 N N . SER A 1 79 ? -17.970 2.513 0.150 1.00 52.34 79 SER A N 1
ATOM 628 C CA . SER A 1 79 ? -18.530 2.768 1.499 1.00 52.34 79 SER A CA 1
ATOM 629 C C . SER A 1 79 ? -18.216 4.131 2.130 1.00 52.34 79 SER A C 1
ATOM 631 O O . SER A 1 79 ? -18.929 4.535 3.046 1.00 52.34 79 SER A O 1
ATOM 633 N N . ASP A 1 80 ? -17.258 4.909 1.615 1.00 48.84 80 ASP A N 1
ATOM 634 C CA . ASP A 1 80 ? -16.928 6.211 2.227 1.00 48.84 80 ASP A CA 1
ATOM 635 C C . ASP A 1 80 ? -17.740 7.396 1.672 1.00 48.84 80 ASP A C 1
ATOM 637 O O . ASP A 1 80 ? -17.874 8.411 2.350 1.00 48.84 80 ASP A O 1
ATOM 641 N N . ALA A 1 81 ? -18.346 7.277 0.484 1.00 48.91 81 ALA A N 1
ATOM 642 C CA . ALA A 1 81 ? -19.145 8.368 -0.089 1.00 48.91 81 ALA A CA 1
ATOM 643 C C . ALA A 1 81 ? -20.516 8.555 0.594 1.00 48.91 81 ALA A C 1
ATOM 645 O O . ALA A 1 81 ? -21.082 9.639 0.512 1.00 48.91 81 ALA A O 1
ATOM 646 N N . ASN A 1 82 ? -21.041 7.538 1.292 1.00 38.19 82 ASN A N 1
ATOM 647 C CA . ASN A 1 82 ? -22.385 7.586 1.888 1.00 38.19 82 ASN A CA 1
ATOM 648 C C . ASN A 1 82 ? -22.393 7.818 3.414 1.00 38.19 82 ASN A C 1
ATOM 650 O O . ASN A 1 82 ? -23.451 7.991 4.006 1.00 38.19 82 ASN A O 1
ATOM 654 N N . THR A 1 83 ? -21.223 7.839 4.066 1.00 40.84 83 THR A N 1
ATOM 655 C CA . THR A 1 83 ? -21.130 8.006 5.533 1.00 40.84 83 THR A CA 1
ATOM 656 C C . THR A 1 83 ? -20.817 9.453 5.943 1.00 40.84 83 THR A C 1
ATOM 658 O O . THR A 1 83 ? -21.084 9.848 7.075 1.00 40.84 83 THR A O 1
ATOM 661 N N . ALA A 1 84 ? -20.302 10.277 5.023 1.00 38.09 84 ALA A N 1
ATOM 662 C CA . ALA A 1 84 ? -20.023 11.695 5.272 1.00 38.09 84 ALA A CA 1
ATOM 663 C C . ALA A 1 84 ? -21.242 12.622 5.069 1.00 38.09 84 ALA A C 1
ATOM 665 O O . ALA A 1 84 ? -21.182 13.778 5.465 1.00 38.09 84 ALA A O 1
ATOM 666 N N . ALA A 1 85 ? -22.344 12.129 4.489 1.00 36.75 85 ALA A N 1
ATOM 667 C CA . ALA A 1 85 ? -23.568 12.907 4.248 1.00 36.75 85 ALA A CA 1
ATOM 668 C C . ALA A 1 85 ? -24.642 12.750 5.348 1.00 36.75 85 ALA A C 1
ATOM 670 O O . ALA A 1 85 ? -25.740 13.279 5.207 1.00 36.75 85 ALA A O 1
ATOM 671 N N . ALA A 1 86 ? -24.349 12.016 6.428 1.00 39.25 86 ALA A N 1
ATOM 672 C CA . ALA A 1 86 ? -25.313 11.692 7.487 1.00 39.25 86 ALA A CA 1
ATOM 673 C C . ALA A 1 86 ? -24.868 12.136 8.897 1.00 39.25 86 ALA A C 1
ATOM 675 O O . ALA A 1 86 ? -25.313 11.559 9.890 1.00 39.25 86 ALA A O 1
ATOM 676 N N . ARG A 1 87 ? -23.974 13.125 9.004 1.00 38.97 87 ARG A N 1
ATOM 677 C CA . ARG A 1 87 ? -23.569 13.723 10.284 1.00 38.97 87 ARG A CA 1
ATOM 678 C C . ARG A 1 87 ? -23.625 15.235 10.234 1.00 38.97 87 ARG A C 1
ATOM 680 O O . ARG A 1 87 ? -23.161 15.785 9.215 1.00 38.97 87 ARG A O 1
#

Solvent-accessible surface area (backbone atoms only — not comparable to full-atom values): 5123 Å² total; per-residue (Å²): 127,82,59,66,65,52,53,53,49,49,54,28,49,53,42,7,53,52,9,33,53,43,21,74,74,69,77,43,62,27,95,88,39,34,65,23,42,57,67,49,32,50,56,76,75,51,86,81,71,90,72,51,92,85,37,66,72,49,49,53,50,52,49,47,49,53,54,49,51,52,52,48,40,69,74,64,66,82,60,72,84,72,60,71,80,75,118

Organism: NCBI:txid410659

Mean predicted aligned error: 7.84 Å